Protein AF-A0AAE4I202-F1 (afdb_monomer_lite)

Organism: NCBI:txid44007

Structure (mmCIF, N/CA/C/O backbone):
data_AF-A0AAE4I202-F1
#
_entry.id   AF-A0AAE4I202-F1
#
loop_
_atom_site.group_PDB
_atom_site.id
_atom_site.type_symbol
_atom_site.label_atom_id
_atom_site.label_alt_id
_atom_site.label_comp_id
_atom_site.label_asym_id
_atom_site.label_entity_id
_atom_site.label_seq_id
_atom_site.pdbx_PDB_ins_code
_atom_site.Cartn_x
_atom_site.Cartn_y
_atom_site.Cartn_z
_atom_site.occupancy
_atom_site.B_iso_or_equiv
_atom_site.auth_seq_id
_atom_site.auth_comp_id
_atom_site.auth_asym_id
_atom_site.auth_atom_id
_atom_site.pdbx_PDB_model_num
ATOM 1 N N . MET A 1 1 ? 12.240 -5.305 14.381 1.00 56.34 1 MET A N 1
ATOM 2 C CA . MET A 1 1 ? 11.328 -4.154 14.204 1.00 56.34 1 MET A CA 1
ATOM 3 C C . MET A 1 1 ? 9.981 -4.550 14.793 1.00 56.34 1 MET A C 1
ATOM 5 O O . MET A 1 1 ? 9.599 -5.697 14.600 1.00 56.34 1 MET A O 1
ATOM 9 N N . ILE A 1 2 ? 9.313 -3.684 15.560 1.00 72.00 2 ILE A N 1
ATOM 10 C CA . ILE A 1 2 ? 7.936 -3.952 16.013 1.00 72.00 2 ILE A CA 1
ATOM 11 C C . ILE A 1 2 ? 7.014 -3.564 14.850 1.00 72.00 2 ILE A C 1
ATOM 13 O O . ILE A 1 2 ? 7.126 -2.424 14.394 1.00 72.00 2 ILE A O 1
ATOM 17 N N . PRO A 1 3 ? 6.167 -4.472 14.337 1.00 82.44 3 PRO A N 1
ATOM 18 C CA . PRO A 1 3 ? 5.287 -4.154 13.222 1.00 82.44 3 PRO A CA 1
ATOM 19 C C . PRO A 1 3 ? 4.292 -3.062 13.627 1.00 82.44 3 PRO A C 1
ATOM 21 O O . PRO A 1 3 ? 3.653 -3.150 14.677 1.00 82.44 3 PRO A O 1
ATOM 24 N N . LYS A 1 4 ? 4.199 -2.017 12.801 1.00 94.38 4 LYS A N 1
ATOM 25 C CA . LYS A 1 4 ? 3.152 -0.998 12.900 1.00 94.38 4 LYS A CA 1
ATOM 26 C C . LYS A 1 4 ? 1.907 -1.488 12.173 1.00 94.38 4 LYS A C 1
ATOM 28 O O . LYS A 1 4 ? 2.025 -2.202 11.176 1.00 94.38 4 LYS A O 1
ATOM 33 N N 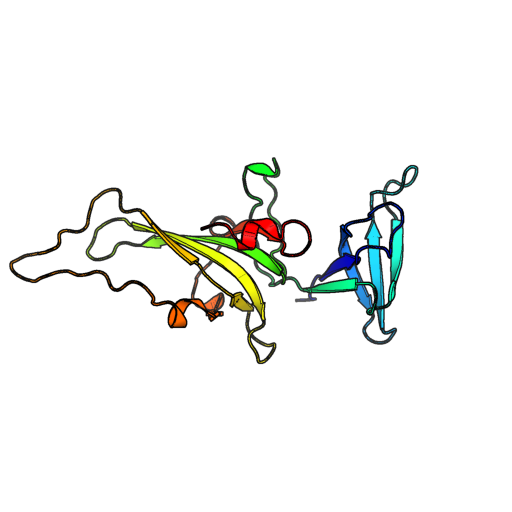. PHE A 1 5 ? 0.743 -1.071 12.650 1.00 96.00 5 PHE A N 1
ATOM 34 C CA . PHE A 1 5 ? -0.535 -1.406 12.043 1.00 96.00 5 PHE A CA 1
ATOM 35 C C . PHE A 1 5 ? -1.386 -0.152 11.892 1.00 96.00 5 PHE A C 1
ATOM 37 O O . PHE A 1 5 ? -1.355 0.748 12.731 1.00 96.00 5 PHE A O 1
ATOM 44 N N . ARG A 1 6 ? -2.186 -0.149 10.836 1.00 96.12 6 ARG A N 1
ATOM 45 C CA . ARG A 1 6 ? -3.410 0.637 10.741 1.00 96.12 6 ARG A CA 1
ATOM 46 C C . ARG A 1 6 ? -4.566 -0.330 10.498 1.00 96.12 6 ARG A C 1
ATOM 48 O O . ARG A 1 6 ? -4.336 -1.499 10.185 1.00 96.12 6 ARG A O 1
ATOM 55 N N . ALA A 1 7 ? -5.789 0.116 10.698 1.00 96.31 7 ALA A N 1
ATOM 56 C CA . ALA A 1 7 ? -6.970 -0.706 10.514 1.00 96.31 7 ALA A CA 1
ATOM 57 C C . ALA A 1 7 ? -8.005 0.059 9.708 1.00 96.31 7 ALA A C 1
ATOM 59 O O . ALA A 1 7 ? -8.219 1.246 9.952 1.00 96.31 7 ALA A O 1
ATOM 60 N N . TRP A 1 8 ? -8.657 -0.637 8.784 1.00 96.56 8 TRP A N 1
ATOM 61 C CA . TRP A 1 8 ? -9.895 -0.155 8.195 1.00 96.56 8 TRP A CA 1
ATOM 62 C C . TRP A 1 8 ? -11.060 -0.616 9.062 1.00 96.56 8 TRP A C 1
ATOM 64 O O . TRP A 1 8 ? -11.285 -1.817 9.215 1.00 96.56 8 TRP A O 1
ATOM 74 N N . VAL A 1 9 ? -11.781 0.329 9.657 1.00 95.25 9 VAL A N 1
ATOM 75 C CA . VAL A 1 9 ? -13.031 0.044 10.365 1.00 95.25 9 VAL A CA 1
ATOM 76 C C . VAL A 1 9 ? -14.141 -0.081 9.332 1.00 95.25 9 VAL A C 1
ATOM 78 O O . VAL A 1 9 ? -14.343 0.832 8.529 1.00 95.25 9 VAL A O 1
ATOM 81 N N . LYS A 1 10 ? -14.848 -1.214 9.343 1.00 95.25 10 LYS A N 1
ATOM 82 C CA . LYS A 1 10 ? -15.795 -1.578 8.286 1.00 95.25 10 LYS A CA 1
ATOM 83 C C . LYS A 1 10 ? -17.015 -0.637 8.234 1.00 95.25 10 LYS A C 1
ATOM 85 O O . LYS A 1 10 ? -17.435 -0.095 9.264 1.00 95.25 10 LYS A O 1
ATOM 90 N N . PRO A 1 11 ? -17.638 -0.485 7.050 1.00 93.81 11 PRO A N 1
ATOM 91 C CA . PRO A 1 11 ? -18.898 0.225 6.874 1.00 93.81 11 PRO A CA 1
ATOM 92 C C . PRO A 1 11 ? -19.967 -0.238 7.868 1.00 93.81 11 PRO A C 1
ATOM 94 O O . PRO A 1 11 ? -20.142 -1.432 8.106 1.00 93.81 11 PRO A O 1
ATOM 97 N N . GLY A 1 12 ? -20.708 0.711 8.438 1.00 90.56 12 GLY A N 1
ATOM 98 C CA . GLY A 1 12 ? -21.817 0.426 9.357 1.00 90.56 12 GLY A CA 1
ATOM 99 C C . GLY A 1 12 ? -21.429 0.168 10.819 1.00 90.56 12 GLY A C 1
ATOM 100 O O . GLY A 1 12 ? -22.314 0.218 11.672 1.00 90.56 12 GLY A O 1
ATOM 101 N N . VAL A 1 13 ? -20.142 -0.018 11.135 1.00 92.00 13 VAL A N 1
ATOM 102 C CA . VAL A 1 13 ? -19.650 -0.085 12.527 1.00 92.00 13 VAL A CA 1
ATOM 103 C C . VAL A 1 13 ? -19.731 1.298 13.178 1.00 92.00 13 VAL A C 1
ATOM 105 O O . VAL A 1 13 ? -20.185 1.460 14.311 1.00 92.00 13 VAL A O 1
ATOM 108 N N . LEU A 1 14 ? -19.333 2.329 12.430 1.00 89.06 14 LEU A N 1
ATOM 109 C CA . LEU A 1 14 ? -19.290 3.708 12.895 1.00 89.06 14 LEU A CA 1
ATOM 110 C C . LEU A 1 14 ? -20.376 4.547 12.236 1.00 89.06 14 LEU A C 1
ATOM 112 O O . LEU A 1 14 ? -20.363 4.791 11.035 1.00 89.06 14 LEU A O 1
ATOM 116 N N . SER A 1 15 ? -21.295 5.071 13.048 1.00 85.62 15 SER A N 1
ATOM 117 C CA . SER A 1 15 ? -22.416 5.881 12.546 1.00 85.62 15 SER A CA 1
ATOM 118 C C . SER A 1 15 ? -21.992 7.171 11.832 1.00 85.62 15 SER A C 1
ATOM 120 O O . SER A 1 15 ? -22.753 7.697 11.024 1.00 85.62 15 SER A O 1
ATOM 122 N N . ASN A 1 16 ? -20.792 7.685 12.115 1.00 86.81 16 ASN A N 1
ATOM 123 C CA . ASN A 1 16 ? -20.247 8.888 11.492 1.00 86.81 16 ASN A CA 1
ATOM 124 C C . ASN A 1 16 ? -19.301 8.616 10.307 1.00 86.81 16 ASN A C 1
ATOM 126 O O . ASN A 1 16 ? -18.878 9.573 9.668 1.00 86.81 16 ASN A O 1
ATOM 130 N N . HIS A 1 17 ? -19.022 7.346 10.001 1.00 86.88 17 HIS A N 1
ATOM 131 C CA . HIS A 1 17 ? -18.248 6.898 8.841 1.00 86.88 17 HIS A CA 1
ATOM 132 C C . HIS A 1 17 ? -19.012 5.775 8.126 1.00 86.88 17 HIS A C 1
ATOM 134 O O . HIS A 1 17 ? -18.714 4.596 8.332 1.00 86.88 17 HIS A O 1
ATOM 140 N N . PRO A 1 18 ? -20.037 6.115 7.319 1.00 87.31 18 PRO A N 1
ATOM 141 C CA . PRO A 1 18 ? -20.883 5.113 6.675 1.00 87.31 18 PRO A CA 1
ATOM 142 C C . PRO A 1 18 ? -20.100 4.212 5.714 1.00 87.31 18 PRO A C 1
ATOM 144 O O . PRO A 1 18 ? -20.442 3.039 5.603 1.00 87.31 18 PRO A O 1
ATOM 147 N N . ASP A 1 19 ? -19.034 4.733 5.106 1.00 88.88 19 ASP A N 1
ATOM 148 C CA . ASP A 1 19 ? -18.182 4.028 4.139 1.00 88.88 19 ASP A CA 1
ATOM 149 C C . ASP A 1 19 ? -16.936 3.387 4.788 1.00 88.88 19 ASP A C 1
ATOM 151 O O . ASP A 1 19 ? -16.087 2.816 4.107 1.00 88.88 19 ASP A O 1
ATOM 155 N N . GLY A 1 20 ? -16.835 3.439 6.120 1.00 91.81 20 GLY A N 1
ATOM 156 C CA . GLY A 1 20 ? -15.653 3.014 6.866 1.00 91.81 20 GLY A CA 1
ATOM 157 C C . GLY A 1 20 ? -14.582 4.103 6.973 1.00 91.81 20 GLY A C 1
ATOM 158 O O . GLY A 1 20 ? -14.760 5.231 6.508 1.00 91.81 20 GLY A O 1
ATOM 159 N N . VAL A 1 21 ? -13.489 3.790 7.670 1.00 92.44 21 VAL A N 1
ATOM 160 C CA . VAL A 1 21 ? -12.368 4.721 7.884 1.00 92.44 21 VAL A CA 1
ATOM 161 C C . VAL A 1 21 ? -11.079 3.964 8.160 1.00 92.44 21 VAL A C 1
ATOM 163 O O . VAL A 1 21 ? -11.091 2.990 8.916 1.00 92.44 21 VAL A O 1
ATOM 166 N N . VAL A 1 22 ? -9.970 4.407 7.569 1.00 93.88 22 VAL A N 1
ATOM 167 C CA . VAL A 1 22 ? -8.637 3.898 7.908 1.00 93.88 22 VAL A CA 1
ATOM 168 C C . VAL A 1 22 ? -8.012 4.752 9.005 1.00 93.88 22 VAL A C 1
ATOM 170 O O . VAL A 1 22 ? -8.037 5.980 8.962 1.00 93.88 22 VAL A O 1
ATOM 173 N N . ALA A 1 23 ? -7.441 4.100 10.015 1.00 93.62 23 ALA A N 1
ATOM 174 C CA . ALA A 1 23 ? -6.830 4.783 11.147 1.00 93.62 23 ALA A CA 1
ATOM 175 C C . ALA A 1 23 ? -5.699 3.970 11.788 1.00 93.62 23 ALA A C 1
ATOM 177 O O . ALA A 1 23 ? -5.676 2.740 11.709 1.00 93.62 23 ALA A O 1
ATOM 178 N N . ASP A 1 24 ? -4.773 4.659 12.461 1.00 94.31 24 ASP A N 1
ATOM 179 C CA . ASP A 1 24 ? -3.697 4.029 13.232 1.00 94.31 24 ASP A CA 1
ATOM 180 C C . ASP A 1 24 ? -4.261 3.022 14.237 1.00 94.31 24 ASP A C 1
ATOM 182 O O . ASP A 1 24 ? -5.219 3.306 14.964 1.00 94.31 24 ASP A O 1
ATOM 186 N N . ALA A 1 25 ? -3.632 1.853 14.316 1.00 95.06 25 ALA A N 1
ATOM 187 C CA . ALA A 1 25 ? -4.180 0.726 15.046 1.00 95.06 25 ALA A CA 1
ATOM 188 C C . ALA A 1 25 ? -3.116 -0.014 15.857 1.00 95.06 25 ALA A C 1
ATOM 190 O O . ALA A 1 25 ? -1.954 -0.150 15.468 1.00 95.06 25 ALA A O 1
ATOM 191 N N . LYS A 1 26 ? -3.529 -0.539 17.007 1.00 94.81 26 LYS A N 1
ATOM 192 C CA . LYS A 1 26 ? -2.714 -1.405 17.851 1.00 94.81 26 LYS A CA 1
ATOM 193 C C . LYS A 1 26 ? -3.502 -2.682 18.159 1.00 94.81 26 LYS A C 1
ATOM 195 O O . LYS A 1 26 ? -4.333 -2.660 19.068 1.00 94.81 26 LYS A O 1
ATOM 200 N N . PRO A 1 27 ? -3.255 -3.779 17.423 1.00 94.06 27 PRO A N 1
ATOM 201 C CA . PRO A 1 27 ? -3.935 -5.045 17.664 1.00 94.06 27 PRO A CA 1
ATOM 202 C C . PRO A 1 27 ? -3.474 -5.699 18.973 1.00 94.06 27 PRO A C 1
ATOM 204 O O . PRO A 1 27 ? -2.281 -5.707 19.291 1.00 94.06 27 PRO A O 1
ATOM 207 N N . ASP A 1 28 ? -4.421 -6.290 19.698 1.00 92.88 28 ASP A N 1
ATOM 208 C CA . ASP A 1 28 ? -4.203 -7.260 20.766 1.00 92.88 28 ASP A CA 1
ATOM 209 C C . ASP A 1 28 ? -4.667 -8.642 20.287 1.00 92.88 28 ASP A C 1
ATOM 211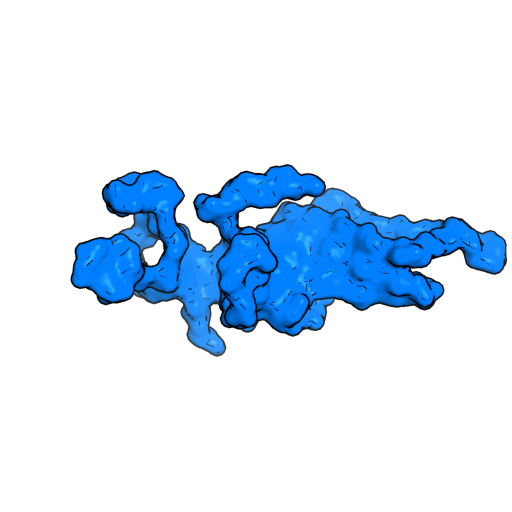 O O . ASP A 1 28 ? -5.839 -9.009 20.360 1.00 92.88 28 ASP A O 1
ATOM 215 N N . PHE A 1 29 ? -3.714 -9.434 19.797 1.00 88.62 29 PHE A N 1
ATOM 216 C CA . PHE A 1 29 ? -3.982 -10.778 19.284 1.00 88.62 29 PHE A CA 1
ATOM 217 C C . PHE A 1 29 ? -4.416 -11.783 20.363 1.00 88.62 29 PHE A C 1
ATOM 219 O O . PHE A 1 29 ? -4.929 -12.842 20.017 1.00 88.62 29 PHE A O 1
ATOM 226 N N . LEU A 1 30 ? -4.194 -11.498 21.653 1.00 89.31 30 LEU A N 1
ATOM 227 C CA . LEU A 1 30 ? -4.669 -12.357 22.743 1.00 89.31 30 LEU A CA 1
ATOM 228 C C . LEU A 1 30 ? -6.116 -12.024 23.108 1.00 89.31 30 LEU A C 1
ATOM 230 O O . LEU A 1 30 ? -6.902 -12.934 23.369 1.00 89.31 30 LEU A O 1
ATOM 234 N N . GLY A 1 31 ? -6.442 -10.730 23.128 1.00 87.94 31 GLY A N 1
ATOM 235 C CA . GLY A 1 31 ? -7.796 -10.226 23.351 1.00 87.94 31 GLY A CA 1
ATOM 236 C C . GLY A 1 31 ? -8.722 -10.376 22.143 1.00 87.94 31 GLY A C 1
ATOM 237 O O . GLY A 1 31 ? -9.932 -10.322 22.320 1.00 87.94 31 GLY A O 1
ATOM 238 N N . MET A 1 32 ? -8.166 -10.619 20.946 1.00 89.75 32 MET A N 1
ATOM 239 C CA . MET A 1 32 ? -8.884 -10.634 19.659 1.00 89.75 32 MET A CA 1
ATOM 240 C C . MET A 1 32 ? -9.552 -9.288 19.327 1.00 89.75 32 MET A C 1
ATOM 242 O O . MET A 1 32 ? -10.554 -9.229 18.614 1.00 89.75 32 MET A O 1
ATOM 246 N N . GLU A 1 33 ? -8.961 -8.202 19.824 1.00 93.69 33 GLU A N 1
ATOM 247 C CA . GLU A 1 33 ? -9.469 -6.837 19.715 1.00 93.69 33 GLU A CA 1
ATOM 248 C C . GLU A 1 33 ? -8.374 -5.880 19.235 1.00 93.69 33 GLU A C 1
ATOM 250 O O . GLU A 1 33 ? -7.173 -6.148 19.331 1.00 93.69 33 GLU A O 1
ATOM 255 N N . CYS A 1 34 ? -8.773 -4.734 18.700 1.00 93.50 34 CYS A N 1
ATOM 256 C CA . CYS A 1 34 ? -7.880 -3.719 18.178 1.00 93.50 34 CYS A CA 1
ATOM 257 C C . CYS A 1 34 ? -8.173 -2.360 18.801 1.00 93.50 34 CYS A C 1
ATOM 259 O O . CYS A 1 34 ? -9.301 -1.874 18.754 1.00 93.50 34 CYS A O 1
ATOM 261 N N . LEU A 1 35 ? -7.136 -1.709 19.326 1.00 93.75 35 LEU A N 1
ATOM 262 C CA . LEU A 1 35 ? -7.222 -0.315 19.734 1.00 93.75 35 LEU A CA 1
ATOM 263 C C . LEU A 1 35 ? -6.966 0.582 18.519 1.00 93.75 35 LEU A C 1
ATOM 265 O O . LEU A 1 35 ? -5.836 0.654 18.036 1.00 93.75 35 LEU A O 1
ATOM 269 N N . VAL A 1 36 ? -7.987 1.294 18.057 1.00 92.88 36 VAL A N 1
ATOM 270 C CA . VAL A 1 36 ? -7.914 2.197 16.902 1.00 92.88 36 VAL A CA 1
ATOM 271 C C . VAL A 1 36 ? -7.911 3.646 17.384 1.00 92.88 36 VAL A C 1
ATOM 273 O O . VAL A 1 36 ? -8.728 4.042 18.220 1.00 92.88 36 VAL A O 1
ATOM 276 N N . LYS A 1 37 ? -6.968 4.445 16.884 1.00 92.31 37 LYS A N 1
ATOM 277 C CA . LYS A 1 37 ? -6.798 5.858 17.234 1.00 92.31 37 LYS A CA 1
ATOM 278 C C . LYS A 1 37 ? -7.525 6.740 16.222 1.00 92.31 37 LYS A C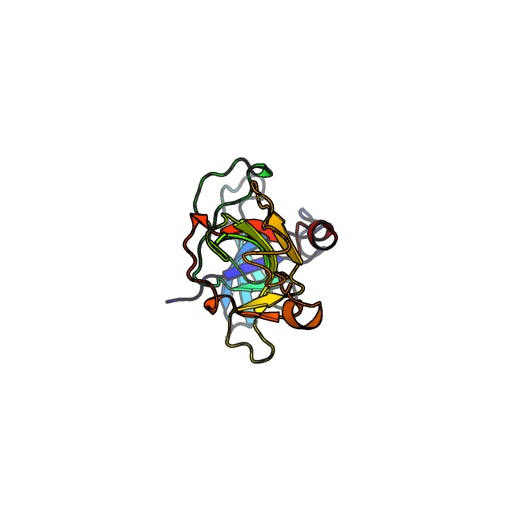 1
ATOM 280 O O . LYS A 1 37 ? -7.200 6.728 15.044 1.00 92.31 37 LYS A O 1
ATOM 285 N N . ARG A 1 38 ? -8.471 7.542 16.701 1.00 87.31 38 ARG A N 1
ATOM 286 C CA . ARG A 1 38 ? -9.388 8.341 15.891 1.00 87.31 38 ARG A CA 1
ATOM 287 C C . ARG A 1 38 ? -9.367 9.813 16.278 1.00 87.31 38 ARG A C 1
ATOM 289 O O . ARG A 1 38 ? -9.383 10.155 17.463 1.00 87.31 38 ARG A O 1
ATOM 296 N N . ASP A 1 39 ? -9.422 10.670 15.265 1.00 83.31 39 ASP A N 1
ATOM 297 C CA . ASP A 1 39 ? -9.309 12.128 15.409 1.00 83.31 39 ASP A CA 1
ATOM 298 C C . ASP A 1 39 ? -10.552 12.873 14.864 1.00 83.31 39 ASP A C 1
ATOM 300 O O . ASP A 1 39 ? -10.598 14.100 14.820 1.00 83.31 39 ASP A O 1
ATOM 304 N N . ASP A 1 40 ? -11.601 12.134 14.496 1.00 78.62 40 ASP A N 1
ATOM 305 C CA . ASP A 1 40 ? -12.786 12.620 13.778 1.00 78.62 40 ASP A CA 1
ATOM 306 C C . ASP A 1 40 ? -14.021 12.887 14.680 1.00 78.62 40 ASP A C 1
ATOM 308 O O . ASP A 1 40 ? -15.025 13.455 14.236 1.00 78.62 40 ASP A O 1
ATOM 312 N N . LEU A 1 41 ? -13.966 12.551 15.979 1.00 74.38 41 LEU A N 1
ATOM 313 C CA . LEU A 1 41 ? -15.053 12.868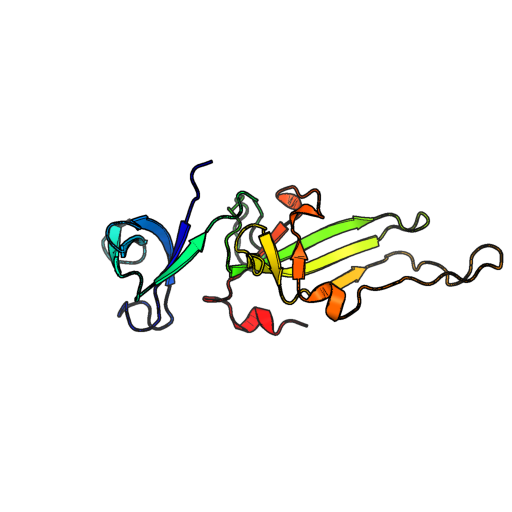 16.918 1.00 74.38 41 LEU A CA 1
ATOM 314 C C . LEU A 1 41 ? -15.067 14.353 17.298 1.00 74.38 41 LEU A C 1
ATOM 316 O O . LEU A 1 41 ? -14.203 14.859 18.020 1.00 74.38 41 LEU A O 1
ATOM 320 N N . LYS A 1 42 ? -16.154 15.040 16.937 1.00 70.69 42 LYS A N 1
ATOM 321 C CA . LYS A 1 42 ? -16.397 16.442 17.302 1.00 70.69 42 LYS A CA 1
ATOM 322 C C . LYS A 1 42 ? -16.297 16.660 18.821 1.00 70.69 42 LYS A C 1
ATOM 324 O O . LYS A 1 42 ? -17.104 16.150 19.594 1.00 70.69 42 LYS A O 1
ATOM 329 N N . GLY A 1 43 ? -15.331 17.479 19.241 1.00 71.00 43 GLY A N 1
ATOM 330 C CA . GLY A 1 43 ? -15.092 17.821 20.650 1.00 71.00 43 GLY A CA 1
ATOM 331 C C . GLY A 1 43 ? -13.969 17.029 21.327 1.00 71.00 43 GLY A C 1
ATOM 332 O O . GLY A 1 43 ? -13.611 17.356 22.458 1.00 71.00 43 GLY A O 1
ATOM 333 N N . LYS A 1 44 ? -13.362 16.050 20.645 1.00 70.50 44 LYS A N 1
ATOM 334 C CA . LYS A 1 44 ? -12.109 15.410 21.063 1.00 70.50 44 LYS A CA 1
ATOM 335 C C . LYS A 1 44 ? -11.057 15.617 19.976 1.00 70.50 44 LYS A C 1
ATOM 337 O O . LYS A 1 44 ? -11.342 15.425 18.808 1.00 70.50 44 LYS A O 1
ATOM 342 N N . LYS A 1 45 ? -9.842 16.022 20.363 1.00 68.19 45 LYS A N 1
ATOM 343 C CA . LYS A 1 45 ? -8.725 16.161 19.409 1.00 68.19 45 LYS A CA 1
ATOM 344 C C . LYS A 1 45 ? -8.200 14.812 18.916 1.00 68.19 45 LYS A C 1
ATOM 346 O O . LYS A 1 45 ? -7.702 14.744 17.809 1.00 68.19 45 LYS A O 1
ATOM 351 N N . CYS A 1 46 ? -8.247 13.805 19.781 1.00 73.50 46 CYS A N 1
ATOM 352 C CA . CYS A 1 46 ? -7.821 12.438 19.524 1.00 73.50 46 CYS A CA 1
ATOM 353 C C . CYS A 1 46 ? -8.392 11.552 20.638 1.00 73.50 46 CYS A C 1
ATOM 355 O O . CYS A 1 46 ? -8.433 11.971 21.803 1.00 73.50 46 CYS A O 1
ATOM 357 N N . PHE A 1 47 ? -8.857 10.355 20.304 1.00 83.00 47 PHE A N 1
ATOM 358 C CA . PHE A 1 47 ? -9.268 9.334 21.262 1.00 83.00 47 PHE A CA 1
ATOM 359 C C . PHE A 1 47 ? -8.997 7.943 20.687 1.00 83.00 47 PHE A C 1
ATOM 361 O O . PHE A 1 47 ? -8.793 7.779 19.490 1.00 83.00 47 PHE A O 1
ATOM 368 N N . THR A 1 48 ? -8.975 6.938 21.553 1.00 85.44 48 THR A N 1
ATOM 369 C CA . THR A 1 48 ? -8.801 5.543 21.150 1.00 85.44 48 THR A CA 1
ATOM 370 C C . THR A 1 48 ? -10.050 4.752 21.486 1.00 85.44 48 THR A C 1
ATOM 372 O O . THR A 1 48 ? -10.610 4.925 22.572 1.00 85.44 48 THR A O 1
ATOM 375 N N . GLU A 1 49 ? -10.460 3.884 20.578 1.00 89.44 49 GLU A N 1
ATOM 376 C CA . GLU A 1 49 ? -11.637 3.032 20.702 1.00 89.44 49 GLU A CA 1
ATOM 377 C C . GLU A 1 49 ? -11.235 1.584 20.421 1.00 89.44 49 GLU A C 1
ATOM 379 O O . GLU A 1 49 ? -10.289 1.332 19.676 1.00 89.44 49 GLU A O 1
ATOM 384 N N . ILE A 1 50 ? -11.885 0.650 21.107 1.00 91.88 50 ILE A N 1
ATOM 385 C CA . ILE A 1 50 ? -11.594 -0.777 21.001 1.00 91.88 50 ILE A CA 1
ATOM 386 C C . ILE A 1 50 ? -12.632 -1.377 20.060 1.00 91.88 50 ILE A C 1
ATOM 388 O O . ILE A 1 50 ? -13.826 -1.168 20.265 1.00 91.88 50 ILE A O 1
ATOM 392 N N . PHE A 1 51 ? -12.162 -2.104 19.055 1.00 93.00 51 PHE A N 1
ATOM 393 C CA . PHE A 1 51 ? -12.990 -2.813 18.089 1.00 93.00 51 PHE A CA 1
ATOM 394 C C . PHE A 1 51 ? -12.642 -4.295 18.087 1.00 93.00 51 PHE A C 1
ATOM 396 O O . PHE A 1 51 ? -11.469 -4.652 18.201 1.00 93.00 51 PHE A O 1
ATOM 403 N N . ASP A 1 52 ? -13.638 -5.151 17.896 1.00 94.06 52 ASP A N 1
ATOM 404 C CA . ASP A 1 52 ? -13.403 -6.568 17.643 1.00 94.06 52 ASP A CA 1
ATOM 405 C C . ASP A 1 52 ? -12.715 -6.755 16.281 1.00 94.06 52 ASP A C 1
ATOM 407 O O . ASP A 1 52 ? -12.943 -5.993 15.338 1.00 94.06 52 ASP A O 1
ATOM 411 N N . PHE A 1 53 ? -11.891 -7.797 16.133 1.00 93.44 53 PHE A N 1
ATOM 412 C CA . PHE A 1 53 ? -11.279 -8.126 14.834 1.00 93.44 53 PHE A CA 1
ATOM 413 C C . PHE A 1 53 ? -12.301 -8.452 13.734 1.00 93.44 53 PHE A C 1
ATOM 415 O O . PHE A 1 53 ? -11.963 -8.415 12.555 1.00 93.44 53 PHE A O 1
ATOM 422 N N . GLU A 1 54 ? -13.552 -8.746 14.088 1.00 93.69 54 GLU A N 1
ATOM 423 C CA . GLU A 1 54 ? -14.631 -8.927 13.113 1.00 93.69 54 GLU A CA 1
ATOM 424 C C . GLU A 1 54 ? -15.067 -7.602 12.463 1.00 93.69 54 GLU A C 1
ATOM 426 O O . GLU A 1 54 ? -15.487 -7.602 11.302 1.00 93.69 54 GLU A O 1
ATOM 431 N N . ASP A 1 55 ? -14.887 -6.473 13.150 1.00 95.56 55 ASP A N 1
ATOM 432 C CA . ASP A 1 55 ? -15.320 -5.138 12.716 1.00 95.56 55 ASP A CA 1
ATOM 433 C C . ASP A 1 55 ? -14.232 -4.352 11.976 1.00 95.56 55 ASP A C 1
ATOM 435 O O . ASP A 1 55 ? -14.496 -3.287 11.408 1.00 95.56 55 ASP A O 1
ATOM 439 N N . VAL A 1 56 ? -13.005 -4.874 11.956 1.00 95.69 56 VAL A N 1
ATOM 440 C CA . VAL A 1 56 ? -11.852 -4.213 11.343 1.00 95.69 56 VAL A CA 1
ATOM 441 C C . VAL A 1 56 ? -11.117 -5.124 10.373 1.00 95.69 56 VAL A C 1
ATOM 443 O O . VAL A 1 56 ? -11.230 -6.344 10.424 1.00 95.69 56 VAL A O 1
ATOM 446 N N . GLU A 1 57 ? -10.339 -4.519 9.487 1.00 96.00 57 GLU A N 1
ATOM 447 C CA . GLU A 1 57 ? -9.355 -5.208 8.658 1.00 96.00 57 GLU A CA 1
ATOM 448 C C . GLU A 1 57 ? -7.967 -4.642 8.969 1.00 96.00 57 GLU A C 1
ATOM 450 O O . GLU A 1 57 ? -7.729 -3.437 8.840 1.00 96.00 57 GLU A O 1
ATOM 455 N N . LEU A 1 58 ? -7.055 -5.499 9.440 1.00 95.00 58 LEU A N 1
ATOM 456 C CA . LEU A 1 58 ? -5.718 -5.085 9.862 1.00 95.00 58 LEU A CA 1
ATOM 457 C C . LEU A 1 58 ? -4.780 -4.947 8.661 1.00 95.00 58 LEU A C 1
ATOM 459 O O . LEU A 1 58 ? -4.565 -5.876 7.882 1.00 95.00 58 LEU A O 1
ATOM 463 N N . MET A 1 59 ? -4.132 -3.793 8.583 1.00 96.56 59 MET A N 1
ATOM 464 C CA . MET A 1 59 ? -3.164 -3.443 7.555 1.00 96.56 59 MET A CA 1
ATOM 465 C C . MET A 1 59 ? -1.796 -3.305 8.221 1.00 96.56 59 MET A C 1
ATOM 467 O O . MET A 1 59 ? -1.538 -2.363 8.974 1.00 96.56 59 MET A O 1
ATOM 471 N N . GLN A 1 60 ? -0.917 -4.277 7.993 1.00 96.12 60 GLN A N 1
ATOM 472 C CA . GLN A 1 60 ? 0.429 -4.287 8.565 1.00 96.12 60 GLN A CA 1
ATOM 473 C C . GLN A 1 60 ? 1.388 -3.450 7.711 1.00 96.12 60 GLN A C 1
ATOM 475 O O . GLN A 1 60 ? 1.375 -3.555 6.487 1.00 96.12 60 GLN A O 1
ATOM 480 N N . SER A 1 61 ? 2.254 -2.659 8.350 1.00 96.31 61 SER A N 1
ATOM 481 C CA . SER A 1 61 ? 3.321 -1.929 7.659 1.00 96.31 61 SER A CA 1
ATOM 482 C C . SER A 1 61 ? 4.366 -2.884 7.084 1.00 96.31 61 SER A C 1
ATOM 484 O O . SER A 1 61 ? 4.801 -3.832 7.749 1.00 96.31 61 SER A O 1
ATOM 486 N N . THR A 1 62 ? 4.818 -2.591 5.868 1.00 94.56 62 THR A N 1
ATOM 487 C CA . THR A 1 62 ? 5.885 -3.334 5.195 1.00 94.56 62 THR A CA 1
ATOM 488 C C . THR A 1 62 ? 7.264 -3.064 5.795 1.00 94.56 62 THR A C 1
ATOM 490 O O . THR A 1 62 ? 8.166 -3.894 5.667 1.00 94.56 62 THR A O 1
ATOM 493 N N . GLY A 1 63 ? 7.419 -1.926 6.482 1.00 93.19 63 GLY A N 1
ATOM 494 C CA . GLY A 1 63 ? 8.704 -1.352 6.876 1.00 93.19 63 GLY A CA 1
ATOM 495 C C . GLY A 1 63 ? 9.336 -0.465 5.798 1.00 93.19 63 GLY A C 1
ATOM 496 O O . GLY A 1 63 ? 10.339 0.185 6.086 1.00 93.19 63 GLY A O 1
ATOM 497 N N . LEU A 1 64 ? 8.753 -0.421 4.594 1.00 94.38 64 LEU A N 1
ATOM 498 C CA . LEU A 1 64 ? 9.106 0.530 3.547 1.00 94.38 64 LEU A CA 1
ATOM 499 C C . LEU A 1 64 ? 8.390 1.861 3.759 1.00 94.38 64 LEU A C 1
ATOM 501 O O . LEU A 1 64 ? 7.408 1.976 4.501 1.00 94.38 64 LEU A O 1
ATOM 505 N N . LYS A 1 65 ? 8.922 2.864 3.076 1.00 96.00 65 LYS A N 1
ATOM 506 C CA . LYS A 1 65 ? 8.504 4.251 3.142 1.00 96.00 65 LYS A CA 1
ATOM 507 C C . LYS A 1 65 ? 8.201 4.756 1.740 1.00 96.00 65 LYS A C 1
ATOM 509 O O . LYS A 1 65 ? 8.815 4.274 0.798 1.00 96.00 65 LYS A O 1
ATOM 514 N N . GLY A 1 66 ? 7.288 5.707 1.628 1.00 96.38 66 GLY A N 1
ATOM 515 C CA . GLY A 1 66 ? 6.933 6.368 0.377 1.00 96.38 66 GLY A CA 1
ATOM 516 C C . GLY A 1 66 ? 6.326 7.738 0.643 1.00 96.38 66 GLY A C 1
ATOM 517 O O . GLY A 1 66 ? 6.135 8.119 1.801 1.00 96.38 66 GLY A O 1
ATOM 518 N N . TYR A 1 67 ? 6.001 8.461 -0.418 1.00 96.62 67 TYR A N 1
ATOM 519 C CA . TYR A 1 67 ? 5.294 9.739 -0.341 1.00 96.62 67 TYR A CA 1
ATOM 520 C C . TYR A 1 67 ? 3.887 9.588 -0.895 1.00 96.62 67 TYR A C 1
ATOM 522 O O . TYR A 1 67 ? 3.655 8.772 -1.784 1.00 96.62 67 TYR A O 1
ATOM 530 N N . MET A 1 68 ? 2.929 10.345 -0.365 1.00 94.62 68 MET A N 1
ATOM 531 C CA . MET A 1 68 ? 1.606 10.392 -0.982 1.00 94.62 68 MET A CA 1
ATOM 532 C C . MET A 1 68 ? 1.699 11.054 -2.355 1.00 94.62 68 MET A C 1
ATOM 534 O O . MET A 1 68 ? 2.526 11.936 -2.572 1.00 94.62 68 MET A O 1
ATOM 538 N N . SER A 1 69 ? 0.839 10.636 -3.282 1.00 91.75 69 SER A N 1
ATOM 539 C CA . SER A 1 69 ? 0.714 11.328 -4.566 1.00 91.75 69 SER A CA 1
ATOM 540 C C . SER A 1 69 ? 0.381 12.809 -4.369 1.00 91.75 69 SER A C 1
ATOM 542 O O . SER A 1 69 ? -0.341 13.172 -3.436 1.00 91.75 69 SER A O 1
ATOM 544 N N . ASP A 1 70 ? 0.810 13.649 -5.314 1.00 86.62 70 ASP A N 1
ATOM 545 C CA . ASP A 1 70 ? 0.600 15.107 -5.300 1.00 86.62 70 ASP A CA 1
ATOM 546 C C . ASP A 1 70 ? -0.869 15.530 -5.105 1.00 86.62 70 ASP A C 1
ATOM 548 O O . ASP A 1 70 ? -1.153 16.651 -4.687 1.00 86.62 70 ASP A O 1
ATOM 552 N N . SER A 1 71 ? -1.819 14.628 -5.372 1.00 85.25 71 SER A N 1
ATOM 553 C CA . SER A 1 71 ? -3.249 14.843 -5.130 1.00 85.25 71 SER A CA 1
ATOM 554 C C . SER A 1 71 ? -3.625 15.036 -3.652 1.00 85.25 71 SER A C 1
ATOM 556 O O . SER A 1 71 ? -4.698 15.571 -3.374 1.00 85.25 71 SER A O 1
ATOM 558 N N . HIS A 1 72 ? -2.763 14.628 -2.715 1.00 82.38 72 HIS A N 1
ATOM 559 C CA . HIS A 1 72 ? -3.031 14.664 -1.274 1.00 82.38 72 HIS A CA 1
ATOM 560 C C . HIS A 1 72 ? -2.455 15.897 -0.556 1.00 82.38 72 HIS A C 1
ATOM 562 O O . HIS A 1 72 ? -2.725 16.063 0.631 1.00 82.38 72 HIS A O 1
ATOM 568 N N . GLU A 1 73 ? -1.693 16.760 -1.245 1.00 86.19 73 GLU A N 1
ATOM 569 C CA . GLU A 1 73 ? -1.022 17.936 -0.651 1.00 86.19 73 GLU A CA 1
ATOM 570 C C . GLU A 1 73 ? -0.227 17.606 0.644 1.00 86.19 73 GLU A C 1
ATOM 572 O O . GLU A 1 73 ? -0.199 18.401 1.585 1.00 86.19 73 GLU A O 1
ATOM 577 N N . ASP A 1 74 ? 0.416 16.431 0.705 1.00 88.94 74 ASP A N 1
ATOM 578 C CA . ASP A 1 74 ? 1.200 15.939 1.851 1.00 88.94 74 ASP A CA 1
ATOM 579 C C . ASP A 1 74 ? 2.610 15.535 1.389 1.00 88.94 74 ASP A C 1
ATOM 581 O O . ASP A 1 74 ? 2.773 14.575 0.636 1.00 88.94 74 ASP A O 1
ATOM 585 N N . ASP A 1 75 ? 3.624 16.284 1.828 1.00 89.38 75 ASP A N 1
ATOM 586 C CA . ASP A 1 75 ? 5.036 16.085 1.483 1.00 89.38 75 ASP A CA 1
ATOM 587 C C . ASP A 1 75 ? 5.810 15.273 2.537 1.00 89.38 75 ASP A C 1
ATOM 589 O O . ASP A 1 75 ? 7.037 15.147 2.465 1.00 89.38 75 ASP A O 1
ATOM 593 N N . GLU A 1 76 ? 5.119 14.703 3.528 1.00 94.50 76 GLU A N 1
ATOM 594 C CA . GLU A 1 76 ? 5.750 13.885 4.553 1.00 94.50 76 GLU A CA 1
ATOM 595 C C . GLU A 1 76 ? 5.944 12.435 4.095 1.00 94.50 76 GLU A C 1
ATOM 597 O O . GLU A 1 76 ? 5.078 11.811 3.481 1.00 94.50 76 GLU A O 1
ATOM 602 N N . GLU A 1 77 ? 7.067 11.843 4.502 1.00 95.81 77 GLU A N 1
ATOM 603 C CA . GLU A 1 77 ? 7.325 10.419 4.300 1.00 95.81 77 GLU A CA 1
ATOM 604 C C . GLU A 1 77 ? 6.360 9.562 5.145 1.00 95.81 77 GLU A C 1
ATOM 606 O O . GLU A 1 77 ? 6.312 9.667 6.379 1.00 95.81 77 GLU A O 1
ATOM 611 N N . LYS A 1 78 ? 5.629 8.650 4.500 1.00 95.38 78 LYS A N 1
ATOM 612 C CA . LYS A 1 78 ? 4.656 7.750 5.134 1.00 95.38 78 LYS A CA 1
ATOM 613 C C . LYS A 1 78 ? 5.119 6.298 5.090 1.00 95.38 78 LYS A C 1
ATOM 615 O O . LYS A 1 78 ? 5.887 5.881 4.231 1.00 95.38 78 LYS A O 1
ATOM 620 N N . ASP A 1 79 ? 4.677 5.521 6.077 1.00 95.94 79 ASP A N 1
ATOM 621 C CA . ASP A 1 79 ? 4.837 4.063 6.054 1.00 95.94 79 ASP A CA 1
ATOM 622 C C . ASP A 1 79 ? 3.935 3.462 4.965 1.00 95.94 79 ASP A C 1
ATOM 624 O O . ASP A 1 79 ? 2.772 3.847 4.862 1.00 95.94 79 ASP A O 1
ATOM 628 N N . VAL A 1 80 ? 4.455 2.490 4.215 1.00 96.62 80 VAL A N 1
ATOM 629 C CA . VAL A 1 80 ? 3.669 1.683 3.269 1.00 96.62 80 VAL A CA 1
ATOM 630 C C . VAL A 1 80 ? 3.059 0.496 4.017 1.00 96.62 80 VAL A C 1
ATOM 632 O O . VAL A 1 80 ? 3.745 -0.184 4.791 1.00 96.62 80 VAL A O 1
ATOM 635 N N . TYR A 1 81 ? 1.779 0.228 3.793 1.00 97.69 81 TYR A N 1
ATOM 636 C CA . TYR A 1 81 ? 0.990 -0.802 4.457 1.00 97.69 81 TYR A CA 1
ATOM 637 C C . TYR A 1 81 ? 0.413 -1.813 3.468 1.00 97.69 81 TYR A C 1
ATOM 639 O O . TYR A 1 81 ? 0.154 -1.514 2.308 1.00 97.69 81 TYR A O 1
ATOM 647 N N . ARG A 1 82 ? 0.140 -3.023 3.965 1.00 97.31 82 ARG A N 1
ATOM 648 C CA . ARG A 1 82 ? -0.705 -4.002 3.276 1.00 97.31 82 ARG A CA 1
ATOM 649 C C . ARG A 1 82 ? -2.031 -3.355 2.869 1.00 97.31 82 ARG A C 1
ATOM 651 O O . ARG A 1 82 ? -2.715 -2.811 3.730 1.00 97.31 82 ARG A O 1
ATOM 658 N N . GLY A 1 83 ? -2.404 -3.472 1.601 1.00 96.94 83 GLY A N 1
ATOM 659 C CA . GLY A 1 83 ? -3.595 -2.891 0.991 1.00 96.94 83 GLY A CA 1
ATOM 660 C C . GLY A 1 83 ? -3.408 -1.465 0.467 1.00 96.94 83 GLY A C 1
ATOM 661 O O . GLY A 1 83 ? -4.366 -0.920 -0.078 1.00 96.94 83 GLY A O 1
ATOM 662 N N . ASP A 1 84 ? -2.224 -0.855 0.615 1.00 97.50 84 ASP A N 1
ATOM 663 C CA . ASP A 1 84 ? -1.887 0.358 -0.139 1.00 97.50 84 ASP A CA 1
ATOM 664 C C . ASP A 1 84 ? -1.783 0.044 -1.632 1.00 97.50 84 ASP A C 1
ATOM 666 O O . ASP A 1 84 ? -1.321 -1.025 -2.032 1.00 97.50 84 ASP A O 1
ATOM 670 N N . ILE A 1 85 ? -2.205 1.006 -2.442 1.00 96.62 85 ILE A N 1
ATOM 671 C CA . ILE A 1 85 ? -1.996 1.027 -3.884 1.00 96.62 85 ILE A CA 1
ATOM 672 C C . ILE A 1 85 ? -0.804 1.945 -4.115 1.00 96.62 85 ILE A C 1
ATOM 674 O O . ILE A 1 85 ? -0.855 3.125 -3.753 1.00 96.62 85 ILE A O 1
ATOM 678 N N . ILE A 1 86 ? 0.273 1.399 -4.669 1.00 96.38 86 ILE A N 1
ATOM 679 C CA . ILE A 1 86 ? 1.527 2.127 -4.870 1.00 96.38 86 ILE A CA 1
ATOM 680 C C . ILE A 1 86 ? 1.901 2.170 -6.345 1.00 96.38 86 ILE A C 1
ATOM 682 O O . ILE A 1 86 ? 1.562 1.250 -7.083 1.00 96.38 86 ILE A O 1
ATOM 686 N N . ASP A 1 87 ? 2.612 3.223 -6.732 1.00 95.31 87 ASP A N 1
ATOM 687 C CA . ASP A 1 87 ? 3.390 3.321 -7.964 1.00 95.31 87 ASP A CA 1
ATOM 688 C C . ASP A 1 87 ? 4.878 3.285 -7.602 1.00 95.31 87 ASP A C 1
ATOM 690 O O . ASP A 1 87 ? 5.340 4.074 -6.769 1.00 95.31 87 ASP A O 1
ATOM 694 N N . ILE A 1 88 ? 5.608 2.344 -8.194 1.00 95.25 88 ILE A N 1
ATOM 695 C CA . ILE A 1 88 ? 7.056 2.233 -8.073 1.00 95.25 88 ILE A CA 1
ATOM 696 C C . ILE A 1 88 ? 7.705 2.793 -9.326 1.00 95.25 88 ILE A C 1
ATOM 698 O O . ILE A 1 88 ? 7.488 2.277 -10.421 1.00 95.25 88 ILE A O 1
ATOM 702 N N . PHE A 1 89 ? 8.578 3.774 -9.127 1.00 94.31 89 PHE A N 1
ATOM 703 C CA . PHE A 1 89 ? 9.374 4.386 -10.177 1.00 94.31 89 PHE A CA 1
ATOM 704 C C . PHE A 1 89 ? 10.814 3.870 -10.150 1.00 94.31 89 PHE A C 1
ATOM 706 O O . PHE A 1 89 ? 11.448 3.829 -9.093 1.00 94.31 89 PHE A O 1
ATOM 713 N N . TRP A 1 90 ? 11.363 3.518 -11.313 1.00 92.75 90 TRP A N 1
ATOM 714 C CA . TRP A 1 90 ? 12.801 3.292 -11.446 1.00 92.75 90 TRP A CA 1
ATOM 715 C C . TRP A 1 90 ? 13.326 3.611 -12.845 1.00 92.75 90 TRP A C 1
ATOM 717 O O . TRP A 1 90 ? 12.652 3.445 -13.863 1.00 92.75 90 TRP A O 1
ATOM 727 N N . GLU A 1 91 ? 14.583 4.037 -12.889 1.00 91.50 91 GLU A N 1
ATOM 728 C CA . GLU A 1 91 ? 15.284 4.371 -14.123 1.00 91.50 91 GLU A CA 1
ATOM 729 C C . GLU A 1 91 ? 16.180 3.211 -14.563 1.00 91.50 91 GLU A C 1
ATOM 731 O O . GLU A 1 91 ? 16.952 2.660 -13.772 1.00 91.50 91 GLU A O 1
ATOM 736 N N . GLU A 1 92 ? 16.147 2.885 -15.852 1.00 89.50 92 GLU A N 1
ATOM 737 C CA . GLU A 1 92 ? 17.059 1.915 -16.454 1.00 89.50 92 GLU A CA 1
ATOM 738 C C . GLU A 1 92 ? 17.715 2.450 -17.726 1.00 89.50 92 GLU A C 1
ATOM 740 O O . GLU A 1 92 ? 17.277 3.424 -18.340 1.00 89.50 92 GLU A O 1
ATOM 745 N N . TRP A 1 93 ? 18.807 1.788 -18.119 1.00 89.25 93 TRP A N 1
ATOM 746 C CA . TRP A 1 93 ? 19.569 2.114 -19.324 1.00 89.25 93 TRP A CA 1
ATOM 747 C C . TRP A 1 93 ? 19.694 0.914 -20.275 1.00 89.25 93 TRP A C 1
ATOM 749 O O . TRP A 1 93 ? 20.821 0.511 -20.605 1.00 89.25 93 TRP A O 1
ATOM 759 N N . PRO A 1 94 ? 18.579 0.298 -20.717 1.00 82.50 94 PRO A N 1
ATOM 760 C CA . PRO A 1 94 ? 18.627 -0.811 -21.661 1.00 82.50 94 PRO A CA 1
ATOM 761 C C . PRO A 1 94 ? 19.369 -0.391 -22.931 1.00 82.50 94 PRO A C 1
ATOM 763 O O . PRO A 1 94 ? 19.012 0.571 -23.609 1.00 82.50 94 PRO A O 1
ATOM 766 N N . MET A 1 95 ? 20.454 -1.103 -23.250 1.00 79.81 95 MET A N 1
ATOM 767 C CA . MET A 1 95 ? 21.284 -0.827 -24.432 1.00 79.81 95 MET A CA 1
ATOM 768 C C . MET A 1 95 ? 21.817 0.622 -24.500 1.00 79.81 95 MET A C 1
ATOM 770 O O . MET A 1 95 ? 22.137 1.118 -25.579 1.00 79.81 95 MET A O 1
ATOM 774 N N . GLY A 1 96 ? 21.927 1.306 -23.354 1.00 85.38 96 GLY A N 1
ATOM 775 C CA . GLY A 1 96 ? 22.375 2.700 -23.267 1.00 85.38 96 GLY A CA 1
ATOM 776 C C . GLY A 1 96 ? 21.296 3.752 -23.551 1.00 85.38 96 GLY A C 1
ATOM 777 O O . GLY A 1 96 ? 21.627 4.935 -23.650 1.00 85.38 96 GLY A O 1
ATOM 778 N N . TYR A 1 97 ? 20.028 3.353 -23.666 1.00 85.25 97 TYR A N 1
ATOM 779 C CA . TYR A 1 97 ? 18.890 4.259 -23.808 1.00 85.25 97 TYR A CA 1
ATOM 780 C C . TYR A 1 97 ? 18.204 4.438 -22.466 1.00 85.25 97 TYR A C 1
ATOM 782 O O . TYR A 1 97 ? 17.940 3.459 -21.787 1.00 85.25 97 TYR A O 1
ATOM 790 N N . TYR A 1 98 ? 17.930 5.685 -22.102 1.00 89.31 98 TYR A N 1
ATOM 791 C CA . TYR A 1 98 ? 17.213 6.012 -20.878 1.00 89.31 98 TYR A CA 1
ATOM 792 C C . TYR A 1 98 ? 15.752 5.563 -20.965 1.00 89.31 98 TYR A C 1
ATOM 794 O O . TYR A 1 98 ? 15.082 5.856 -21.963 1.00 89.31 98 TYR A O 1
ATOM 802 N N . GLN A 1 99 ? 15.293 4.894 -19.913 1.00 89.56 99 GLN A N 1
ATOM 803 C CA . GLN A 1 99 ? 13.928 4.425 -19.748 1.00 89.56 99 GLN A CA 1
ATOM 804 C C . GLN A 1 99 ? 13.446 4.719 -18.327 1.00 89.56 99 GLN A C 1
ATOM 806 O O . GLN A 1 99 ? 14.118 4.366 -17.357 1.00 89.56 99 GLN A O 1
ATOM 811 N N . GLU A 1 100 ? 12.274 5.334 -18.233 1.00 92.69 100 GLU A N 1
ATOM 812 C CA . GLU A 1 100 ? 11.519 5.521 -16.996 1.00 92.69 100 GLU A CA 1
ATOM 813 C C . GLU A 1 100 ? 10.500 4.397 -16.896 1.00 92.69 100 GLU A C 1
ATOM 815 O O . GLU A 1 100 ? 9.781 4.129 -17.856 1.00 92.69 100 GLU A O 1
ATOM 820 N N . ASN A 1 101 ? 10.461 3.712 -15.761 1.00 91.94 101 ASN A N 1
ATOM 821 C CA . ASN A 1 101 ? 9.570 2.586 -15.538 1.00 91.94 101 ASN A CA 1
ATOM 822 C C . ASN A 1 101 ? 8.634 2.885 -14.382 1.00 91.94 101 ASN A C 1
ATOM 824 O O . ASN A 1 101 ? 9.070 3.407 -13.356 1.00 91.94 101 ASN A O 1
ATOM 828 N N . HIS A 1 102 ? 7.382 2.480 -14.548 1.00 93.62 102 HIS A N 1
ATOM 829 C CA . HIS A 1 102 ? 6.336 2.583 -13.550 1.00 93.62 102 HIS A CA 1
ATOM 830 C C . HIS A 1 102 ? 5.707 1.216 -13.321 1.00 93.62 102 HIS A C 1
ATOM 832 O O . HIS A 1 102 ? 5.429 0.459 -14.258 1.00 93.62 102 HIS A O 1
ATOM 838 N N . MET A 1 103 ? 5.464 0.902 -12.055 1.00 92.69 103 MET A N 1
ATOM 839 C CA . MET A 1 103 ? 4.760 -0.307 -11.663 1.00 92.69 103 MET A CA 1
ATOM 840 C C . MET A 1 103 ? 3.723 0.016 -10.608 1.00 92.69 103 MET A C 1
ATOM 842 O O . MET A 1 103 ? 4.055 0.298 -9.458 1.00 92.69 103 MET A O 1
ATOM 846 N N . ILE A 1 104 ? 2.461 -0.088 -11.011 1.00 93.94 104 ILE A N 1
ATOM 847 C CA . ILE A 1 104 ? 1.320 0.200 -10.152 1.00 93.94 104 ILE A CA 1
ATOM 848 C C . ILE A 1 104 ? 0.692 -1.108 -9.695 1.00 93.94 104 ILE A C 1
ATOM 850 O O . ILE A 1 104 ? 0.399 -1.972 -10.518 1.00 93.94 104 ILE A O 1
ATOM 854 N N . GLY A 1 105 ? 0.421 -1.248 -8.401 1.00 94.38 105 GLY A N 1
ATOM 855 C CA . GLY A 1 105 ? -0.339 -2.390 -7.900 1.00 94.38 105 GLY A CA 1
ATOM 856 C C . GLY A 1 105 ? -0.618 -2.336 -6.405 1.00 94.38 105 GLY A C 1
ATOM 857 O O . GLY A 1 105 ? -0.350 -1.335 -5.736 1.00 94.38 105 GLY A O 1
ATOM 858 N N . VAL A 1 106 ? -1.197 -3.419 -5.886 1.00 96.88 106 VAL A N 1
ATOM 859 C CA . VAL A 1 106 ? -1.627 -3.507 -4.485 1.00 96.88 106 VAL A CA 1
ATOM 860 C C . VAL A 1 106 ? -0.555 -4.186 -3.650 1.00 96.88 106 VAL A C 1
ATOM 862 O O . VAL A 1 106 ? -0.140 -5.302 -3.946 1.00 96.88 106 VAL A O 1
ATOM 865 N N . VAL A 1 107 ? -0.147 -3.553 -2.559 1.00 97.25 107 VAL A N 1
ATOM 866 C CA . VAL A 1 107 ? 0.771 -4.158 -1.595 1.00 97.25 107 VAL A CA 1
ATOM 867 C C . VAL A 1 107 ? 0.053 -5.269 -0.836 1.00 97.25 107 VAL A C 1
ATOM 869 O O . VAL A 1 107 ? -0.884 -5.003 -0.085 1.00 97.25 107 VAL A O 1
ATOM 872 N N . ASP A 1 108 ? 0.516 -6.507 -0.948 1.00 97.06 108 ASP A N 1
ATOM 873 C CA . ASP A 1 108 ? -0.018 -7.627 -0.169 1.00 97.06 108 ASP A CA 1
ATOM 874 C C . ASP A 1 108 ? 1.094 -8.567 0.309 1.00 97.06 108 ASP A C 1
ATOM 876 O O . ASP A 1 108 ? 2.288 -8.342 0.084 1.00 97.06 108 ASP A O 1
ATOM 880 N N . LYS A 1 109 ? 0.706 -9.605 1.044 1.00 95.06 109 LYS A N 1
ATOM 881 C CA . LYS A 1 109 ? 1.552 -10.759 1.311 1.00 95.06 109 LYS A CA 1
ATOM 882 C C . LYS A 1 109 ? 1.400 -11.797 0.207 1.00 95.06 109 LYS A C 1
ATOM 884 O O . LYS A 1 109 ? 0.305 -11.981 -0.315 1.00 95.06 109 LYS A O 1
ATOM 889 N N . ASP A 1 110 ? 2.495 -12.493 -0.077 1.00 94.25 110 ASP A N 1
ATOM 890 C CA . ASP A 1 110 ? 2.471 -13.723 -0.869 1.00 94.25 110 ASP A CA 1
ATO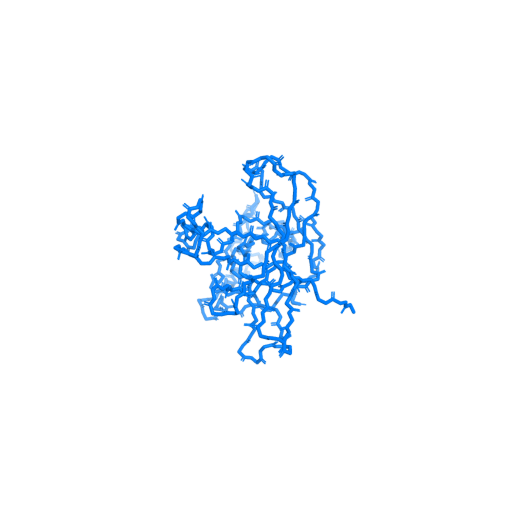M 891 C C . ASP A 1 110 ? 1.557 -14.779 -0.224 1.00 94.25 110 ASP A C 1
ATOM 893 O O . ASP A 1 110 ? 1.172 -14.672 0.947 1.00 94.25 110 ASP A O 1
ATOM 897 N N . GLU A 1 111 ? 1.259 -15.853 -0.955 1.00 90.44 111 GLU A N 1
ATOM 898 C CA . GLU A 1 111 ? 0.401 -16.943 -0.464 1.00 90.44 111 GLU A CA 1
ATOM 899 C C . GLU A 1 111 ? 0.883 -17.554 0.866 1.00 90.44 111 GLU A C 1
ATOM 901 O O . GLU A 1 111 ? 0.086 -18.080 1.647 1.00 90.44 111 GLU A O 1
ATOM 906 N N . THR A 1 112 ? 2.189 -17.482 1.151 1.00 92.12 112 THR A N 1
ATOM 907 C CA . THR A 1 112 ? 2.771 -18.006 2.395 1.00 92.12 112 THR A CA 1
ATOM 908 C C . THR A 1 112 ? 2.650 -17.051 3.585 1.00 92.12 112 THR A C 1
ATOM 910 O O . THR A 1 112 ? 2.893 -17.463 4.722 1.00 92.12 112 THR A O 1
ATOM 913 N N . GLY A 1 113 ? 2.293 -15.783 3.358 1.00 89.38 113 GLY A N 1
ATOM 914 C CA . GLY A 1 113 ? 2.232 -14.751 4.394 1.00 89.38 113 GLY A CA 1
ATOM 915 C C . GLY A 1 113 ? 3.596 -14.171 4.793 1.00 89.38 113 GLY A C 1
ATOM 916 O O . GLY A 1 113 ? 3.688 -13.415 5.766 1.00 89.38 113 GLY A O 1
ATOM 917 N N . THR A 1 114 ? 4.671 -14.514 4.083 1.00 89.00 114 THR A N 1
ATOM 918 C CA . THR A 1 114 ? 6.051 -14.239 4.500 1.00 89.00 114 THR A CA 1
ATOM 919 C C . THR A 1 114 ? 6.631 -13.025 3.784 1.00 89.00 114 THR A C 1
ATOM 921 O O . THR A 1 114 ? 7.173 -12.127 4.439 1.00 89.00 114 THR A O 1
ATOM 924 N N . ALA A 1 115 ? 6.482 -12.945 2.467 1.00 93.06 115 ALA A N 1
ATOM 925 C CA . ALA A 1 115 ? 7.084 -11.916 1.630 1.00 93.06 115 ALA A CA 1
ATOM 926 C C . ALA A 1 115 ? 6.072 -10.830 1.252 1.00 93.06 115 ALA A C 1
ATOM 928 O O . ALA A 1 115 ? 4.873 -11.072 1.201 1.00 93.06 115 ALA A O 1
ATOM 929 N N . TRP A 1 116 ? 6.565 -9.610 1.037 1.00 96.19 116 TRP A N 1
ATOM 930 C CA . TRP A 1 116 ? 5.753 -8.517 0.507 1.00 96.19 116 TRP A CA 1
ATOM 931 C C . TRP A 1 116 ? 5.773 -8.555 -1.016 1.00 96.19 116 TRP A C 1
ATOM 933 O O . TRP A 1 116 ? 6.853 -8.651 -1.611 1.00 96.19 116 TRP A O 1
ATOM 943 N N . ILE A 1 117 ? 4.589 -8.457 -1.607 1.00 95.88 117 ILE A N 1
ATOM 944 C CA . ILE A 1 117 ? 4.355 -8.506 -3.045 1.00 95.88 117 ILE A CA 1
ATOM 945 C C . ILE A 1 117 ? 3.541 -7.298 -3.504 1.00 95.88 117 ILE A C 1
ATOM 947 O O . ILE A 1 117 ? 2.834 -6.668 -2.715 1.00 95.88 117 ILE A O 1
ATOM 951 N N . ILE A 1 118 ? 3.655 -6.999 -4.788 1.00 95.31 118 ILE A N 1
ATOM 952 C CA . ILE A 1 118 ? 2.751 -6.149 -5.544 1.00 95.31 118 ILE A CA 1
ATOM 953 C C . ILE A 1 118 ? 1.859 -7.109 -6.312 1.00 95.31 118 ILE A C 1
ATOM 955 O O . ILE A 1 118 ? 2.340 -7.876 -7.147 1.00 95.31 118 ILE A O 1
ATOM 959 N N . LYS A 1 119 ? 0.581 -7.100 -5.969 1.00 93.88 119 LYS A N 1
ATOM 960 C CA . LYS A 1 119 ? -0.436 -7.942 -6.573 1.00 93.88 119 LYS A CA 1
ATOM 961 C C . LYS A 1 119 ? -1.167 -7.185 -7.674 1.00 93.88 119 LYS A C 1
ATOM 963 O O . LYS A 1 119 ? -1.382 -5.975 -7.541 1.00 93.88 119 LYS A O 1
ATOM 968 N N . ASP A 1 120 ? -1.574 -7.920 -8.708 1.00 88.94 120 ASP A N 1
ATOM 969 C CA . ASP A 1 120 ? -2.329 -7.403 -9.856 1.00 88.94 120 ASP A CA 1
ATOM 970 C C . ASP A 1 120 ? -1.612 -6.202 -10.499 1.00 88.94 120 ASP A C 1
ATOM 972 O O . ASP A 1 120 ? -2.211 -5.153 -10.766 1.00 88.94 120 ASP A O 1
ATOM 976 N N . ALA A 1 121 ? -0.296 -6.340 -10.677 1.00 90.31 121 ALA A N 1
ATOM 977 C CA . ALA A 1 121 ? 0.563 -5.250 -11.092 1.00 90.31 121 ALA A CA 1
ATOM 978 C C . ALA A 1 121 ? 0.290 -4.837 -12.543 1.00 90.31 121 ALA A C 1
ATOM 980 O O . ALA A 1 121 ? -0.062 -5.635 -13.414 1.00 90.31 121 ALA A O 1
ATOM 981 N N . LYS A 1 122 ? 0.493 -3.553 -12.817 1.00 90.19 122 LYS A N 1
ATOM 982 C CA . LYS A 1 122 ? 0.471 -2.971 -14.156 1.00 90.19 122 LYS A CA 1
ATOM 983 C C . LYS A 1 122 ? 1.804 -2.294 -14.387 1.00 90.19 122 LYS A C 1
ATOM 985 O O . LYS A 1 122 ? 2.253 -1.519 -13.547 1.00 90.19 122 LYS A O 1
ATOM 990 N N . TYR A 1 123 ? 2.419 -2.619 -15.514 1.00 90.25 123 TYR A N 1
ATOM 991 C CA . TYR A 1 123 ? 3.710 -2.088 -15.911 1.00 90.25 123 TYR A CA 1
ATOM 992 C C . TYR A 1 123 ? 3.534 -1.099 -17.059 1.00 90.25 123 TYR A C 1
ATOM 994 O O . TYR A 1 123 ? 2.907 -1.431 -18.069 1.00 90.25 123 TYR A O 1
ATOM 1002 N N . ASP A 1 124 ? 4.099 0.090 -16.893 1.00 89.31 124 ASP A N 1
ATOM 1003 C CA . ASP A 1 124 ? 4.198 1.111 -17.929 1.00 89.31 124 ASP A CA 1
ATOM 1004 C C . ASP A 1 124 ? 5.631 1.649 -17.990 1.00 89.31 124 ASP A C 1
ATOM 1006 O O . ASP A 1 124 ? 6.391 1.553 -17.023 1.00 89.31 124 ASP A O 1
ATOM 1010 N N . PHE A 1 125 ? 6.030 2.183 -19.140 1.00 89.06 125 PHE A N 1
ATOM 1011 C CA . PHE A 1 125 ? 7.365 2.739 -19.320 1.00 89.06 125 PHE A CA 1
ATOM 1012 C C . PHE A 1 125 ? 7.364 3.882 -20.338 1.00 89.06 125 PHE A C 1
ATOM 1014 O O . PHE A 1 125 ? 6.655 3.839 -21.345 1.00 89.06 125 PHE A O 1
ATOM 1021 N N . ASP A 1 126 ? 8.231 4.870 -20.121 1.00 88.19 126 ASP A N 1
ATOM 1022 C CA . ASP A 1 126 ? 8.518 5.925 -21.090 1.00 88.19 126 ASP A CA 1
ATOM 1023 C C . ASP A 1 126 ? 9.983 5.881 -21.533 1.00 88.19 126 ASP A C 1
ATOM 1025 O O . ASP A 1 126 ? 10.912 5.673 -20.751 1.00 88.19 126 ASP A O 1
ATOM 1029 N N . THR A 1 127 ? 10.199 6.091 -22.830 1.00 83.44 127 THR A N 1
ATOM 1030 C CA . THR A 1 127 ? 11.535 6.222 -23.419 1.00 83.44 127 THR A CA 1
ATOM 1031 C C . THR A 1 127 ? 11.587 7.513 -24.231 1.00 83.44 127 THR A C 1
ATOM 1033 O O . THR A 1 127 ? 11.218 7.528 -25.411 1.00 83.44 127 THR A O 1
ATOM 1036 N N . PRO A 1 128 ? 12.123 8.614 -23.666 1.00 81.94 128 PRO A N 1
ATOM 1037 C CA . PRO A 1 128 ? 12.224 9.892 -24.374 1.00 81.94 128 PRO A CA 1
ATOM 1038 C C . PRO A 1 128 ? 12.964 9.786 -25.716 1.00 81.94 128 PRO A C 1
ATOM 1040 O O . PRO A 1 128 ? 12.755 10.583 -26.634 1.00 81.94 128 PRO A O 1
ATOM 1043 N N . LYS A 1 129 ? 13.859 8.797 -25.839 1.00 81.88 129 LYS A N 1
ATOM 1044 C CA . LYS A 1 129 ? 14.463 8.376 -27.104 1.00 81.88 129 LYS A CA 1
ATOM 1045 C C . LYS A 1 129 ? 14.091 6.928 -27.375 1.00 81.88 129 LYS A C 1
ATOM 1047 O O . LYS A 1 129 ? 14.560 6.039 -26.673 1.00 81.88 129 LYS A O 1
ATOM 1052 N N . SER A 1 130 ? 13.346 6.705 -28.454 1.00 78.06 130 SER A N 1
ATOM 1053 C CA . SER A 1 130 ? 12.990 5.365 -28.914 1.00 78.06 130 SER A CA 1
ATOM 1054 C C . SER A 1 130 ? 14.236 4.508 -29.138 1.00 78.06 130 SER A C 1
ATOM 1056 O O . SER A 1 130 ? 15.140 4.907 -29.886 1.00 78.06 130 SER A O 1
ATOM 1058 N N . ILE A 1 131 ? 14.248 3.316 -28.549 1.00 80.69 131 ILE A N 1
ATOM 1059 C CA . ILE A 1 131 ? 15.264 2.299 -28.817 1.00 80.69 131 ILE A CA 1
ATOM 1060 C C . ILE A 1 131 ? 15.110 1.849 -30.284 1.00 80.69 131 ILE A C 1
ATOM 1062 O O . ILE A 1 131 ? 14.000 1.502 -30.698 1.00 80.69 131 ILE A O 1
ATOM 1066 N N . PRO A 1 132 ? 16.176 1.877 -31.107 1.00 82.88 132 PRO A N 1
ATOM 1067 C CA . PRO A 1 132 ? 16.111 1.413 -32.487 1.00 82.88 132 PRO A CA 1
ATOM 1068 C C . PRO A 1 132 ? 15.708 -0.060 -32.555 1.00 82.88 132 PRO A C 1
ATOM 1070 O O . PRO A 1 132 ? 16.194 -0.868 -31.772 1.00 82.88 132 PRO A O 1
ATOM 1073 N N . SER A 1 133 ? 14.898 -0.432 -33.546 1.00 84.31 133 SER A N 1
ATOM 1074 C CA . SER A 1 133 ? 14.521 -1.832 -33.796 1.00 84.31 133 SER A CA 1
ATOM 1075 C C . SER A 1 133 ? 15.655 -2.680 -34.393 1.00 84.31 133 SER A C 1
ATOM 1077 O O . SER A 1 133 ? 15.503 -3.888 -34.562 1.00 84.31 133 SER A O 1
ATOM 1079 N N . GLU A 1 134 ? 16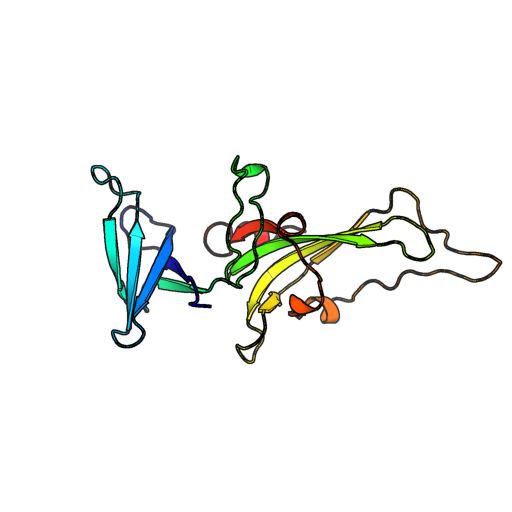.778 -2.059 -34.763 1.00 87.56 134 GLU A N 1
ATOM 1080 C CA . GLU A 1 134 ? 17.969 -2.717 -35.300 1.00 87.56 134 GLU A CA 1
ATOM 1081 C C . GLU A 1 134 ? 19.227 -1.915 -34.938 1.00 87.56 134 GLU A C 1
ATOM 1083 O O . GLU A 1 134 ? 19.251 -0.690 -35.081 1.00 87.56 134 GLU A O 1
ATOM 1088 N N . ILE A 1 135 ? 20.276 -2.608 -34.491 1.00 83.19 135 ILE A N 1
ATOM 1089 C CA . ILE A 1 135 ? 21.606 -2.046 -34.224 1.00 83.19 135 ILE A CA 1
ATOM 1090 C C . ILE A 1 135 ? 22.631 -2.949 -34.916 1.00 83.19 135 ILE A C 1
ATOM 1092 O O . ILE A 1 135 ? 22.658 -4.152 -34.675 1.00 83.19 135 ILE A O 1
ATOM 1096 N N . ASP A 1 136 ? 23.452 -2.385 -35.806 1.00 86.44 136 ASP A N 1
ATOM 1097 C CA . ASP A 1 136 ? 24.490 -3.108 -36.562 1.00 86.44 136 ASP A CA 1
ATOM 1098 C C . ASP A 1 136 ? 23.992 -4.369 -37.308 1.00 86.44 136 ASP A C 1
ATOM 1100 O O . ASP A 1 136 ? 24.688 -5.382 -37.392 1.00 86.44 136 ASP A O 1
ATOM 1104 N N . GLY A 1 137 ? 22.777 -4.326 -37.870 1.00 84.06 137 GLY A N 1
ATOM 1105 C CA . GLY A 1 137 ? 22.176 -5.469 -38.572 1.00 84.06 137 GLY A CA 1
ATOM 1106 C C . GLY A 1 137 ? 21.561 -6.530 -37.654 1.00 84.06 137 GLY A C 1
ATOM 1107 O O . GLY A 1 137 ? 21.097 -7.562 -38.140 1.00 84.06 137 GLY A O 1
ATOM 1108 N N . ILE A 1 138 ? 21.561 -6.304 -36.337 1.00 82.12 138 ILE A N 1
ATOM 1109 C CA . ILE A 1 138 ? 20.954 -7.182 -35.335 1.00 82.12 138 ILE A CA 1
ATOM 1110 C C . ILE A 1 138 ? 19.618 -6.578 -34.913 1.00 82.12 138 ILE A C 1
ATOM 1112 O O . ILE A 1 138 ? 19.569 -5.452 -34.419 1.00 82.12 138 ILE A O 1
ATOM 1116 N N . SER A 1 139 ? 18.531 -7.331 -35.094 1.00 84.38 139 SER A N 1
ATOM 1117 C CA . SER A 1 139 ? 17.205 -6.922 -34.629 1.00 84.38 139 SER A CA 1
ATOM 1118 C C . SER A 1 139 ? 17.178 -6.806 -33.107 1.00 84.38 139 SER A C 1
ATOM 1120 O O . SER A 1 139 ? 17.628 -7.706 -32.397 1.00 84.38 139 SER A O 1
ATOM 1122 N N . VAL A 1 140 ? 16.613 -5.706 -32.621 1.00 78.25 140 VAL A N 1
ATOM 1123 C CA . VAL A 1 140 ? 16.430 -5.422 -31.200 1.00 78.25 140 VAL A CA 1
ATOM 1124 C C . VAL A 1 140 ? 14.937 -5.431 -30.910 1.00 78.25 140 VAL A C 1
ATOM 1126 O O . VAL A 1 140 ? 14.151 -4.775 -31.593 1.00 78.25 140 VAL A O 1
ATOM 1129 N N . SER A 1 141 ? 14.548 -6.187 -29.892 1.00 76.00 141 SER A N 1
ATOM 1130 C CA . SER A 1 141 ? 13.187 -6.217 -29.370 1.00 76.00 141 SER A CA 1
ATOM 1131 C C . SER A 1 141 ? 13.236 -6.114 -27.858 1.00 76.00 141 SER A C 1
ATOM 1133 O O . SER A 1 141 ? 14.111 -6.707 -27.227 1.00 76.00 141 SER A O 1
ATOM 1135 N N . MET A 1 142 ? 12.278 -5.397 -27.289 1.00 72.81 142 MET A N 1
ATOM 1136 C CA . MET A 1 142 ? 12.092 -5.350 -25.849 1.00 72.81 142 MET A CA 1
ATOM 1137 C C . MET A 1 142 ? 11.147 -6.471 -25.425 1.00 72.81 142 MET A C 1
ATOM 1139 O O . MET A 1 142 ? 10.070 -6.624 -26.003 1.00 72.81 142 MET A O 1
ATOM 1143 N N . SER A 1 143 ? 11.563 -7.256 -24.437 1.00 74.81 143 SER A N 1
ATOM 1144 C CA . SER A 1 143 ? 10.689 -8.223 -23.780 1.00 74.81 143 SER A CA 1
ATOM 1145 C C . SER A 1 143 ? 9.931 -7.496 -22.680 1.00 74.81 143 SER A C 1
ATOM 1147 O O . SER A 1 143 ? 10.538 -7.074 -21.700 1.00 74.81 143 SER A O 1
ATOM 1149 N N . LEU A 1 144 ? 8.629 -7.316 -22.874 1.00 79.38 144 LEU A N 1
ATOM 1150 C CA . LEU A 1 144 ? 7.737 -6.823 -21.831 1.00 79.38 144 LEU A CA 1
ATOM 1151 C C . LEU A 1 144 ? 7.308 -7.993 -20.938 1.00 79.38 144 LEU A C 1
ATOM 1153 O O . LEU A 1 144 ? 7.165 -9.099 -21.471 1.00 79.38 144 LEU A O 1
ATOM 1157 N N . PRO A 1 145 ? 7.100 -7.763 -19.628 1.00 82.00 145 PRO A N 1
ATOM 1158 C CA . PRO A 1 145 ? 6.511 -8.773 -18.759 1.00 82.00 145 PRO A CA 1
ATOM 1159 C C . PRO A 1 145 ? 5.127 -9.145 -19.292 1.00 82.00 145 PRO A C 1
ATOM 1161 O O . PRO A 1 145 ? 4.377 -8.278 -19.761 1.00 82.00 145 PRO A O 1
ATOM 1164 N N . ASP A 1 146 ? 4.809 -10.435 -19.281 1.00 83.81 146 ASP A N 1
ATOM 1165 C CA . ASP A 1 146 ? 3.470 -10.881 -19.642 1.00 83.81 146 ASP A CA 1
ATOM 1166 C C . ASP A 1 146 ? 2.501 -10.756 -18.455 1.00 83.81 146 ASP A C 1
ATOM 1168 O O . ASP A 1 146 ? 2.847 -10.261 -17.385 1.00 83.81 146 ASP A O 1
ATOM 1172 N N . ALA A 1 147 ? 1.236 -11.126 -18.656 1.00 81.12 147 ALA A N 1
ATOM 1173 C CA . ALA A 1 147 ? 0.239 -10.992 -17.598 1.00 81.12 147 ALA A CA 1
ATOM 1174 C C . ALA A 1 147 ? 0.513 -11.920 -16.402 1.00 81.12 147 ALA A C 1
ATOM 1176 O O . ALA A 1 147 ? 0.155 -11.553 -15.290 1.00 81.12 147 ALA A O 1
ATOM 1177 N N . GLU A 1 148 ? 1.131 -13.084 -16.629 1.00 84.00 148 GLU A N 1
ATOM 1178 C CA . GLU A 1 148 ? 1.452 -14.060 -15.580 1.00 84.00 148 GLU A CA 1
ATOM 1179 C C . GLU A 1 148 ? 2.610 -13.537 -14.718 1.00 84.00 148 GLU A C 1
ATOM 1181 O O . GLU A 1 148 ? 2.544 -13.598 -13.491 1.00 84.00 148 GLU A O 1
ATOM 1186 N N . ASP A 1 149 ? 3.606 -12.903 -15.347 1.00 82.56 149 ASP A N 1
ATOM 1187 C CA . ASP A 1 149 ? 4.717 -12.228 -14.664 1.00 82.56 149 ASP A CA 1
ATOM 1188 C C . ASP A 1 149 ? 4.259 -11.070 -13.752 1.00 82.56 149 ASP A C 1
ATOM 1190 O O . ASP A 1 149 ? 4.983 -10.677 -12.834 1.00 82.56 149 ASP A O 1
ATOM 1194 N N . LEU A 1 150 ? 3.078 -10.494 -14.012 1.00 86.62 150 LEU A N 1
ATOM 1195 C CA . LEU A 1 150 ? 2.545 -9.330 -13.297 1.00 86.62 150 LEU A CA 1
ATOM 1196 C C . LEU A 1 150 ? 1.511 -9.673 -12.210 1.00 86.62 150 LEU A C 1
ATOM 1198 O O . LEU A 1 150 ? 1.086 -8.776 -11.478 1.00 86.62 150 LEU A O 1
ATOM 1202 N N . GLU A 1 151 ? 1.098 -10.936 -12.068 1.00 86.69 151 GLU A N 1
ATOM 1203 C CA . GLU A 1 151 ? 0.126 -11.325 -11.032 1.00 86.69 151 GLU A CA 1
ATOM 1204 C C . GLU A 1 151 ? 0.686 -11.108 -9.619 1.00 86.69 151 GLU A C 1
ATOM 1206 O O . GLU A 1 151 ? -0.015 -10.601 -8.736 1.00 86.69 151 GLU A O 1
ATOM 1211 N N . GLU A 1 152 ? 1.960 -11.455 -9.421 1.00 90.44 152 GLU A N 1
ATOM 1212 C CA . GLU A 1 152 ? 2.656 -11.367 -8.141 1.00 90.44 152 GLU A CA 1
ATOM 1213 C C . GLU A 1 152 ? 4.125 -10.970 -8.333 1.00 90.44 152 GLU A C 1
ATOM 1215 O O . GLU A 1 152 ? 4.945 -11.744 -8.826 1.00 90.44 152 GLU A O 1
ATOM 1220 N N . ILE A 1 153 ? 4.483 -9.767 -7.877 1.00 92.38 153 ILE A N 1
ATOM 1221 C CA . ILE A 1 153 ? 5.850 -9.249 -7.986 1.00 92.38 153 ILE A CA 1
ATOM 1222 C C . ILE A 1 153 ? 6.411 -8.977 -6.603 1.00 92.38 153 ILE A C 1
ATOM 1224 O O . ILE A 1 153 ? 5.909 -8.147 -5.850 1.00 92.38 153 ILE A O 1
ATOM 1228 N N . PHE A 1 154 ? 7.505 -9.640 -6.257 1.00 92.50 154 PHE A N 1
ATOM 1229 C CA . PHE A 1 154 ? 8.130 -9.454 -4.957 1.00 92.50 154 PHE A CA 1
ATOM 1230 C C . PHE A 1 154 ? 8.773 -8.070 -4.812 1.00 92.50 154 PHE A C 1
ATOM 1232 O O . PHE A 1 154 ? 9.669 -7.715 -5.577 1.00 92.50 154 PHE A O 1
ATOM 1239 N N . LEU A 1 155 ? 8.426 -7.327 -3.752 1.00 91.19 155 LEU A N 1
ATOM 1240 C CA . LEU A 1 155 ? 9.007 -5.995 -3.509 1.00 91.19 155 LEU A CA 1
ATOM 1241 C C . LEU A 1 155 ? 10.526 -6.036 -3.296 1.00 91.19 155 LEU A C 1
ATOM 1243 O O . LEU A 1 155 ? 11.211 -5.058 -3.572 1.00 91.19 155 LEU A O 1
ATOM 1247 N N . HIS A 1 156 ? 11.075 -7.157 -2.819 1.00 87.81 156 HIS A N 1
ATOM 1248 C CA . HIS A 1 156 ? 12.519 -7.295 -2.606 1.00 87.81 156 HIS A CA 1
ATOM 1249 C C . HIS A 1 156 ? 13.329 -7.414 -3.907 1.00 87.81 156 HIS A C 1
ATOM 1251 O O . HIS A 1 156 ? 14.557 -7.374 -3.848 1.00 87.81 156 HIS A O 1
ATOM 1257 N N . ASN A 1 157 ? 12.667 -7.566 -5.061 1.00 87.38 157 ASN A N 1
ATOM 1258 C CA . ASN A 1 157 ? 13.325 -7.508 -6.367 1.00 87.38 157 ASN A CA 1
ATOM 1259 C C . ASN A 1 157 ? 13.815 -6.094 -6.697 1.00 87.38 157 ASN A C 1
ATOM 1261 O O . ASN A 1 157 ? 14.711 -5.930 -7.523 1.00 87.38 157 ASN A O 1
ATOM 1265 N N . PHE A 1 158 ? 13.261 -5.085 -6.028 1.00 87.06 158 PHE A N 1
ATOM 1266 C CA . PHE A 1 158 ? 13.619 -3.692 -6.209 1.00 87.06 158 PHE A CA 1
ATOM 1267 C C . PHE A 1 158 ? 14.512 -3.210 -5.063 1.00 87.06 158 PHE A C 1
ATOM 1269 O O . PHE A 1 158 ? 14.312 -3.549 -3.894 1.00 87.06 158 PHE A O 1
ATOM 1276 N N . ASN A 1 159 ? 15.493 -2.371 -5.387 1.00 89.00 159 ASN A N 1
ATOM 1277 C CA . ASN A 1 159 ? 16.309 -1.681 -4.391 1.00 89.00 159 ASN A CA 1
ATOM 1278 C C . ASN A 1 159 ? 15.717 -0.293 -4.110 1.00 89.00 159 ASN A C 1
ATOM 1280 O O . ASN A 1 159 ? 16.236 0.707 -4.597 1.00 89.00 159 ASN A O 1
ATOM 1284 N N . LEU A 1 160 ? 14.605 -0.269 -3.375 1.00 89.44 160 LEU A N 1
ATOM 1285 C CA . LEU A 1 160 ? 13.771 0.921 -3.196 1.00 89.44 160 LEU A CA 1
ATOM 1286 C C . LEU A 1 160 ? 14.250 1.820 -2.058 1.00 89.44 160 LEU A C 1
ATOM 1288 O O . LEU A 1 160 ? 14.597 1.365 -0.964 1.00 89.44 160 LEU A O 1
ATOM 1292 N N . THR A 1 161 ? 14.159 3.116 -2.304 1.00 92.50 161 THR A N 1
ATOM 1293 C CA . THR A 1 161 ? 14.174 4.196 -1.321 1.00 92.50 161 THR A CA 1
ATOM 1294 C C . THR A 1 161 ? 12.793 4.851 -1.249 1.00 92.50 161 THR A C 1
ATOM 1296 O O . THR A 1 161 ? 11.906 4.539 -2.042 1.00 92.50 161 THR A O 1
ATOM 1299 N N . SER A 1 162 ? 12.570 5.753 -0.288 1.00 92.62 162 SER A N 1
ATOM 1300 C CA . SER A 1 162 ? 11.256 6.391 -0.139 1.00 92.62 162 SER A CA 1
ATOM 1301 C C . SER A 1 162 ? 10.850 7.270 -1.316 1.00 92.62 162 SER A C 1
ATOM 1303 O O . SER A 1 162 ? 9.659 7.404 -1.568 1.00 92.62 162 SER A O 1
ATOM 1305 N N . SER A 1 163 ? 11.804 7.830 -2.063 1.00 93.50 163 SER A N 1
ATOM 1306 C CA . SER A 1 163 ? 11.513 8.614 -3.269 1.00 93.50 163 SER A CA 1
ATOM 1307 C C . SER A 1 163 ? 11.023 7.774 -4.445 1.00 93.50 163 SER A C 1
ATOM 1309 O O . SER A 1 163 ? 10.461 8.331 -5.379 1.00 93.50 163 SER A O 1
ATOM 1311 N N . ASP A 1 164 ? 11.230 6.458 -4.400 1.00 95.75 164 ASP A N 1
ATOM 1312 C CA . ASP A 1 164 ? 10.897 5.555 -5.505 1.00 95.75 164 ASP A CA 1
ATOM 1313 C C . ASP A 1 164 ? 9.459 5.026 -5.391 1.00 95.75 164 ASP A C 1
ATOM 1315 O O . ASP A 1 164 ? 8.978 4.349 -6.294 1.00 95.75 164 ASP A O 1
ATOM 1319 N N . ILE A 1 165 ? 8.774 5.305 -4.272 1.00 96.88 165 ILE A N 1
ATOM 1320 C CA . ILE A 1 165 ? 7.430 4.804 -3.974 1.00 96.88 165 ILE A CA 1
ATOM 1321 C C . ILE A 1 165 ? 6.464 5.972 -3.799 1.00 96.88 165 ILE A C 1
ATOM 1323 O O . ILE A 1 165 ? 6.548 6.730 -2.827 1.00 96.88 165 ILE A O 1
ATOM 1327 N N . THR A 1 166 ? 5.474 6.036 -4.683 1.00 96.94 166 THR A N 1
ATOM 1328 C CA . THR A 1 166 ? 4.318 6.924 -4.541 1.00 96.94 166 THR A CA 1
ATOM 1329 C C . THR A 1 166 ? 3.115 6.130 -4.046 1.00 96.94 166 THR A C 1
ATOM 1331 O O . THR A 1 166 ? 2.703 5.153 -4.664 1.00 96.94 166 THR A O 1
ATOM 1334 N N . ILE A 1 167 ? 2.516 6.548 -2.935 1.00 97.00 167 ILE A N 1
ATOM 1335 C CA . ILE A 1 167 ? 1.287 5.975 -2.386 1.00 97.00 167 ILE A CA 1
ATOM 1336 C C . ILE A 1 167 ? 0.105 6.703 -3.032 1.00 97.00 167 ILE A C 1
ATOM 1338 O O . ILE A 1 167 ? -0.088 7.908 -2.851 1.00 97.00 167 ILE A O 1
ATOM 1342 N N . LEU A 1 168 ? -0.684 5.970 -3.813 1.00 95.56 168 LEU A N 1
ATOM 1343 C CA . LEU A 1 168 ? -1.831 6.510 -4.546 1.00 95.56 168 LEU A CA 1
ATOM 1344 C C . LEU A 1 168 ? -3.105 6.522 -3.694 1.00 95.56 168 LEU A C 1
ATOM 1346 O O . LEU A 1 168 ? -3.987 7.347 -3.913 1.00 95.56 168 LEU A O 1
ATOM 1350 N N . GLY A 1 169 ? -3.197 5.603 -2.736 1.00 94.50 169 GLY A N 1
ATOM 1351 C CA . GLY A 1 169 ? -4.355 5.402 -1.876 1.00 94.50 169 GLY A CA 1
ATOM 1352 C C . GLY A 1 169 ? -4.354 3.988 -1.311 1.00 94.50 169 GLY A C 1
ATOM 1353 O O . GLY A 1 169 ? -3.312 3.335 -1.248 1.00 94.50 169 GLY A O 1
ATOM 1354 N N . ASN A 1 170 ? -5.522 3.484 -0.922 1.00 95.44 170 ASN A N 1
ATOM 1355 C CA . ASN A 1 170 ? -5.664 2.098 -0.480 1.00 95.44 170 ASN A CA 1
ATOM 1356 C C . ASN A 1 170 ? -6.954 1.453 -0.985 1.00 95.44 170 ASN A C 1
ATOM 1358 O O . ASN A 1 170 ? -7.911 2.139 -1.327 1.00 95.44 170 ASN A O 1
ATOM 1362 N N . ILE A 1 171 ? -6.996 0.122 -0.996 1.00 95.69 171 ILE A N 1
ATOM 1363 C CA . ILE A 1 171 ? -8.122 -0.642 -1.559 1.00 95.69 171 ILE A CA 1
ATOM 1364 C C . ILE A 1 171 ? -9.466 -0.424 -0.848 1.00 95.69 171 ILE A C 1
ATOM 1366 O O . ILE A 1 171 ? -10.504 -0.787 -1.398 1.00 95.69 171 ILE A O 1
ATOM 1370 N N . TYR A 1 172 ? -9.459 0.136 0.363 1.00 94.56 172 TYR A N 1
ATOM 1371 C CA . TYR A 1 172 ? -10.668 0.345 1.154 1.00 94.56 172 TYR A CA 1
ATOM 1372 C C . TYR A 1 172 ? -11.265 1.735 0.941 1.00 94.56 172 TYR A C 1
ATOM 1374 O O . TYR A 1 172 ? -12.471 1.855 0.743 1.00 94.56 172 TYR A O 1
ATOM 1382 N N . GLU A 1 173 ? -10.433 2.777 0.959 1.00 91.25 173 GLU A N 1
ATOM 1383 C CA . GLU A 1 173 ? -10.874 4.167 0.770 1.00 91.25 173 GLU A CA 1
ATOM 1384 C C . GLU A 1 173 ? -10.880 4.596 -0.701 1.00 91.25 173 GLU A C 1
ATOM 1386 O O . GLU A 1 173 ? -11.606 5.521 -1.056 1.00 91.25 173 GLU A O 1
ATOM 1391 N N . ASN A 1 174 ? -10.116 3.908 -1.555 1.00 92.25 174 ASN A N 1
ATOM 1392 C CA . ASN A 1 174 ? -9.953 4.229 -2.973 1.00 92.25 174 ASN A CA 1
ATOM 1393 C C . ASN A 1 174 ? -10.110 2.997 -3.891 1.00 92.25 174 ASN A C 1
ATOM 1395 O O . ASN A 1 174 ? -9.229 2.712 -4.714 1.00 92.25 174 ASN A O 1
ATOM 1399 N N . PRO A 1 175 ? -11.209 2.223 -3.782 1.00 89.00 175 PRO A N 1
ATOM 1400 C CA . PRO A 1 175 ? -11.412 1.026 -4.602 1.00 89.00 175 PRO A CA 1
ATOM 1401 C C . PRO A 1 175 ? -11.453 1.325 -6.112 1.00 89.00 175 PRO A C 1
ATOM 1403 O O . PRO A 1 175 ? -11.183 0.448 -6.933 1.00 89.00 175 PRO A O 1
ATOM 1406 N N . GLU A 1 176 ? -11.773 2.557 -6.508 1.00 88.19 176 GLU A N 1
ATOM 1407 C CA . GLU A 1 176 ? -11.771 3.010 -7.897 1.00 88.19 176 GLU A CA 1
ATOM 1408 C C . GLU A 1 176 ? -10.387 2.950 -8.558 1.00 88.19 176 GLU A C 1
ATOM 1410 O O . GLU A 1 176 ? -10.314 2.722 -9.769 1.00 88.19 176 GLU A O 1
ATOM 1415 N N . LEU A 1 177 ? -9.303 3.082 -7.782 1.00 86.12 177 LEU A N 1
ATOM 1416 C CA . LEU A 1 177 ? -7.931 3.081 -8.298 1.00 86.12 177 LEU A CA 1
ATOM 1417 C C . LEU A 1 177 ? -7.512 1.710 -8.851 1.00 86.12 177 LEU A C 1
ATOM 1419 O O . LEU A 1 177 ? -6.669 1.644 -9.741 1.00 86.12 177 LEU A O 1
ATOM 1423 N N . LEU A 1 178 ? -8.156 0.619 -8.422 1.00 76.44 178 LEU A N 1
ATOM 1424 C CA . LEU A 1 178 ? -7.912 -0.731 -8.955 1.00 76.44 178 LEU A CA 1
ATOM 1425 C C . LEU A 1 178 ? -8.258 -0.846 -10.452 1.00 76.44 178 LEU A C 1
ATOM 1427 O O . LEU A 1 178 ? -7.709 -1.677 -11.183 1.00 76.44 178 LEU A O 1
ATOM 1431 N N . ASN A 1 179 ? -9.150 0.026 -10.931 1.00 72.19 179 ASN A N 1
ATOM 1432 C CA . ASN A 1 179 ? -9.576 0.067 -12.326 1.00 72.19 179 ASN A CA 1
ATOM 1433 C C . ASN A 1 179 ? -8.742 1.022 -13.194 1.00 72.19 179 ASN A C 1
ATOM 1435 O O . ASN A 1 179 ? -8.982 1.069 -14.403 1.00 72.19 179 ASN A O 1
ATOM 1439 N N . LEU A 1 180 ? -7.790 1.776 -12.622 1.00 59.03 180 LEU A N 1
ATOM 1440 C CA . LEU A 1 180 ? -6.919 2.658 -13.403 1.00 59.03 180 LEU A CA 1
ATOM 1441 C C . LEU A 1 180 ? -6.043 1.826 -14.332 1.00 59.03 180 LEU A C 1
ATOM 1443 O O . LEU A 1 180 ? -5.478 0.814 -13.926 1.00 59.03 180 LEU A O 1
ATOM 1447 N N . ARG A 1 181 ? -6.036 2.207 -15.603 1.00 46.84 181 ARG A N 1
ATOM 1448 C CA . ARG A 1 181 ? -5.560 1.430 -16.739 1.00 46.84 181 ARG A CA 1
ATOM 1449 C C . ARG A 1 181 ? -4.470 2.193 -17.455 1.00 46.84 181 ARG A C 1
ATOM 1451 O O . ARG A 1 181 ? -4.658 3.424 -17.580 1.00 46.84 181 ARG A O 1
#

pLDDT: mean 89.03, std 8.01, range [46.84, 97.69]

Radius of gyration: 19.89 Å; chains: 1; bounding box: 47×36×62 Å

Foldseek 3Di:
DPKWKKKWFPAPPDPVCNLTDIFTWDDDPVVQKIWGKDCPDPPDNIDTDIGHVVRIDIKIFPPAWAAAPVVVVGGDIDTDTQQWWKWFWDWDQVVHFIKIKIKTAGWHADPVNPFTKGAQIDIDMDTPDDDDCDDPNRGDDDDDDDRVSGRIGTPVVDPDHHHRMYGHGGCRVCVVVSPPD

InterPro domains:
  IPR010024 Conserved hypothetical protein CHP1671 [TIGR01671] (45-179)
  IPR019096 YopX protein [PF09643] (38-178)
  IPR023385 YopX-like, C-terminal [G3DSA:2.30.30.290] (72-180)

Sequence (181 aa):
MIPKFRAWVKPGVLSNHPDGVVADAKPDFLGMECLVKRDDLKGKKCFTEIFDFEDVELMQSTGLKGYMSDSHEDDEEKDVYRGDIIDIFWEEWPMGYYQENHMIGVVDKDETGTAWIIKDAKYDFDTPKSIPSEIDGISVSMSLPDAEDLEEIFLHNFNLTSSDITILGNIYENPELLNLR

Secondary structure (DSSP, 8-state):
-PPPEEEEEPTTTSTT-TT-EEEEEEEETTTTEEEEEE--STT-S-EEEEEETTTEEEEEEEEEEEEE-GGG---SEEEEETTEEEEEEEEE-GGG--EEEEEEEEEEE-TTSSSEEEEEEEEEEE-SSPPPSEETTEE-------TTTTTEEEGGGS---GGGEEEEEETTT-GGGGG--